Protein AF-A0A4U6N2D7-F1 (afdb_monomer_lite)

Sequence (46 aa):
FFDWAYKNGGKQANDLDYASLPDSVVEQIRAAWKTNVKDSSGKALY

Foldseek 3Di:
DVLVCLVPVCVVCVVVVHHRDDPVVVVVVVVCQQCPVADPVRHRPD

Secondary structure (DSSP, 8-state):
-HHHHHHH-HHHHHTTTPPPPPHHHHHHHHHHHHHH-B-TT--B--

Radius of gyration: 13.02 Å; chains: 1; bounding box: 30×19×33 Å

pLDDT: mean 97.85, std 0.76, range [94.0, 98.69]

Structure (mmCIF, N/CA/C/O backbone):
data_AF-A0A4U6N2D7-F1
#
_entry.id   AF-A0A4U6N2D7-F1
#
loop_
_atom_site.group_PDB
_atom_site.id
_atom_site.type_symbol
_atom_site.label_atom_id
_atom_site.label_alt_id
_atom_site.label_comp_id
_atom_site.label_asym_id
_atom_site.label_entity_id
_atom_site.label_seq_id
_atom_site.pdbx_PDB_ins_code
_atom_site.Cartn_x
_atom_site.Cartn_y
_atom_site.Cartn_z
_atom_site.occupancy
_atom_site.B_iso_or_equiv
_atom_site.auth_seq_id
_atom_site.auth_comp_id
_atom_site.auth_asym_id
_atom_site.auth_atom_id
_at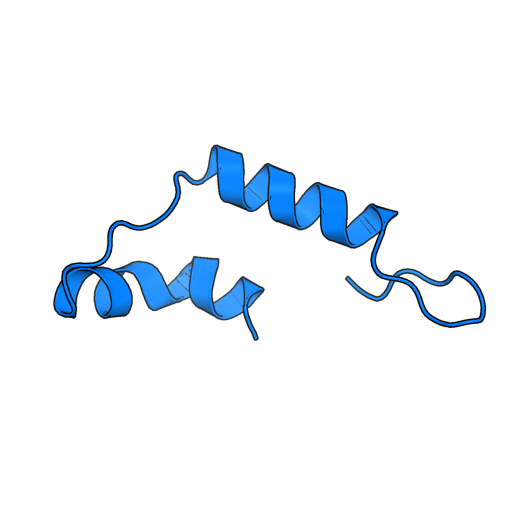om_site.pdbx_PDB_model_num
ATOM 1 N N . PHE A 1 1 ? 1.160 -7.959 3.843 1.00 97.00 1 PHE A N 1
ATOM 2 C CA . PHE A 1 1 ? 1.663 -8.510 2.565 1.00 97.00 1 PHE A CA 1
ATOM 3 C C . PHE A 1 1 ? 1.967 -7.402 1.562 1.00 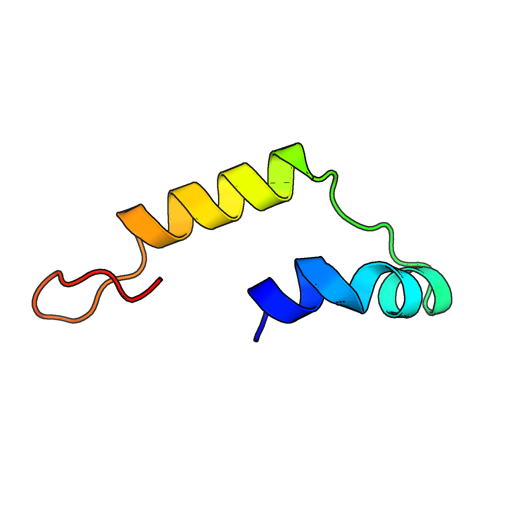97.00 1 PHE A C 1
ATOM 5 O O . PHE A 1 1 ? 3.139 -7.145 1.334 1.00 97.00 1 PHE A O 1
ATOM 12 N N . PHE A 1 2 ? 0.962 -6.700 1.025 1.00 97.94 2 PHE A N 1
ATOM 13 C CA . PHE A 1 2 ? 1.176 -5.698 -0.032 1.00 97.94 2 PHE A CA 1
ATOM 14 C C . PHE A 1 2 ? 2.129 -4.561 0.355 1.00 97.94 2 PHE A C 1
ATOM 16 O O . PHE A 1 2 ? 2.941 -4.157 -0.462 1.00 97.94 2 PHE A O 1
ATOM 23 N N . ASP A 1 3 ? 2.119 -4.112 1.611 1.00 98.25 3 ASP A N 1
ATOM 24 C CA . ASP A 1 3 ? 3.083 -3.107 2.075 1.00 98.25 3 ASP A CA 1
ATOM 25 C C . ASP A 1 3 ? 4.549 -3.579 1.982 1.00 98.25 3 ASP A C 1
ATOM 27 O O . ASP A 1 3 ? 5.435 -2.846 1.544 1.00 98.25 3 ASP A O 1
ATOM 31 N N . TRP A 1 4 ? 4.803 -4.851 2.311 1.00 98.31 4 TRP A N 1
ATOM 32 C CA . TRP A 1 4 ? 6.116 -5.465 2.109 1.00 98.31 4 TRP A CA 1
ATOM 33 C C . TRP A 1 4 ? 6.459 -5.559 0.620 1.00 98.31 4 TRP A C 1
ATOM 35 O O . TRP A 1 4 ? 7.608 -5.315 0.259 1.00 98.31 4 TRP A O 1
ATOM 45 N N . ALA A 1 5 ? 5.480 -5.866 -0.236 1.00 98.44 5 ALA A N 1
ATOM 46 C CA . ALA A 1 5 ? 5.682 -5.939 -1.680 1.00 98.44 5 ALA A CA 1
ATOM 47 C C . ALA A 1 5 ? 6.020 -4.562 -2.275 1.00 98.44 5 ALA A C 1
ATOM 49 O O . ALA A 1 5 ? 6.950 -4.470 -3.066 1.00 98.44 5 ALA A O 1
ATOM 50 N N . TYR A 1 6 ? 5.369 -3.481 -1.833 1.00 98.12 6 TYR A N 1
ATOM 51 C CA . TYR A 1 6 ? 5.755 -2.124 -2.237 1.00 98.12 6 TYR A CA 1
ATOM 52 C C . TYR A 1 6 ? 7.159 -1.747 -1.755 1.00 98.12 6 TYR A C 1
ATOM 54 O O . TYR A 1 6 ? 7.888 -1.068 -2.465 1.00 98.12 6 TYR A O 1
ATOM 62 N N . LYS A 1 7 ? 7.567 -2.213 -0.568 1.00 97.75 7 LYS A N 1
ATOM 63 C CA . LYS A 1 7 ? 8.897 -1.920 -0.016 1.00 97.75 7 LYS A CA 1
ATOM 64 C C . LYS A 1 7 ? 10.030 -2.740 -0.648 1.00 97.75 7 LYS A C 1
ATOM 66 O O . LYS A 1 7 ? 11.140 -2.236 -0.759 1.00 97.75 7 LYS A O 1
ATOM 71 N N . ASN A 1 8 ? 9.786 -4.001 -1.008 1.00 98.00 8 ASN A N 1
ATOM 72 C CA . ASN A 1 8 ? 10.855 -4.952 -1.355 1.00 98.00 8 ASN A CA 1
ATOM 73 C C . ASN A 1 8 ? 10.671 -5.627 -2.723 1.00 98.00 8 ASN A C 1
ATOM 75 O O . ASN A 1 8 ? 11.624 -6.172 -3.272 1.00 98.00 8 ASN A O 1
ATOM 79 N N . GLY A 1 9 ? 9.462 -5.606 -3.279 1.00 98.06 9 GLY A N 1
ATOM 80 C CA . GLY A 1 9 ? 9.094 -6.342 -4.489 1.00 98.06 9 GLY A CA 1
ATOM 81 C C . GLY A 1 9 ? 9.369 -5.604 -5.798 1.00 98.06 9 GLY A C 1
ATOM 82 O O . GLY A 1 9 ? 9.171 -6.192 -6.857 1.00 98.06 9 GLY A O 1
ATOM 83 N N . GLY A 1 10 ? 9.846 -4.354 -5.758 1.00 97.38 10 GLY A N 1
ATOM 84 C CA . GLY A 1 10 ? 10.057 -3.540 -6.963 1.00 97.38 10 GLY A CA 1
ATO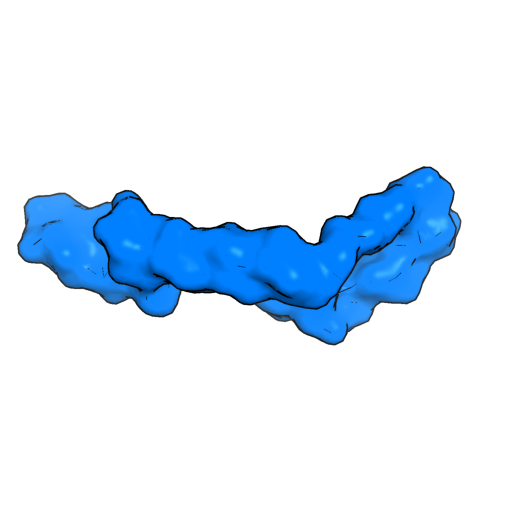M 85 C C . GLY A 1 10 ? 10.969 -4.207 -7.998 1.00 97.38 10 GLY A C 1
ATOM 86 O O . GLY A 1 10 ? 10.655 -4.213 -9.185 1.00 97.38 10 GLY A O 1
ATOM 87 N N . LYS A 1 11 ? 12.048 -4.873 -7.557 1.00 97.56 11 LYS A N 1
ATOM 88 C CA . LYS A 1 11 ? 12.908 -5.643 -8.469 1.00 97.56 11 LYS A CA 1
ATOM 89 C C . LYS A 1 11 ? 12.144 -6.796 -9.133 1.00 97.56 11 LYS A C 1
ATOM 91 O O . LYS A 1 11 ? 12.245 -6.967 -10.339 1.00 97.56 11 LYS A O 1
ATOM 96 N N . GLN A 1 12 ? 11.381 -7.564 -8.357 1.00 98.31 12 GLN A N 1
ATOM 97 C CA . GLN A 1 12 ? 10.636 -8.721 -8.866 1.00 98.31 12 GLN A CA 1
ATOM 98 C C . GLN A 1 12 ? 9.545 -8.300 -9.860 1.00 98.31 12 GLN A C 1
ATOM 100 O O . GLN A 1 12 ? 9.308 -9.008 -10.830 1.00 98.31 12 GLN A O 1
ATOM 105 N N . ALA A 1 13 ? 8.902 -7.150 -9.632 1.00 98.31 13 ALA A N 1
ATOM 106 C CA . ALA A 1 13 ? 7.941 -6.574 -10.569 1.00 98.31 13 ALA A CA 1
ATOM 107 C C . ALA A 1 13 ? 8.616 -6.192 -11.896 1.00 98.31 13 ALA A C 1
ATOM 109 O O . ALA A 1 13 ? 8.141 -6.588 -12.958 1.00 98.31 13 ALA A O 1
ATOM 110 N N . ASN A 1 14 ? 9.758 -5.504 -11.824 1.00 97.75 14 ASN A N 1
ATOM 111 C CA . ASN A 1 14 ? 10.513 -5.097 -13.008 1.00 97.75 14 ASN A CA 1
ATOM 112 C C . ASN A 1 14 ? 11.077 -6.299 -13.791 1.00 97.75 14 ASN A C 1
ATOM 114 O O . ASN A 1 14 ? 11.092 -6.261 -15.014 1.00 97.75 14 ASN A O 1
ATOM 118 N N . ASP A 1 15 ? 11.506 -7.369 -13.108 1.00 98.38 15 ASP A N 1
ATOM 119 C CA . ASP A 1 15 ? 11.979 -8.614 -13.744 1.00 98.38 15 ASP A CA 1
ATOM 120 C C . ASP A 1 15 ? 10.868 -9.324 -14.556 1.00 98.38 15 ASP A C 1
ATOM 122 O O . ASP A 1 15 ? 11.163 -10.176 -15.391 1.00 98.38 15 ASP A O 1
ATOM 126 N N . LEU A 1 16 ? 9.600 -8.983 -14.299 1.00 98.38 16 LEU A N 1
ATOM 127 C CA . LEU A 1 16 ? 8.411 -9.462 -15.011 1.00 98.38 16 LEU A CA 1
ATOM 128 C C . LEU A 1 16 ? 7.791 -8.376 -15.914 1.00 98.38 16 LEU A C 1
ATOM 130 O O . LEU A 1 16 ? 6.618 -8.472 -16.266 1.00 98.38 16 LEU A O 1
ATOM 134 N N . ASP A 1 17 ? 8.553 -7.330 -16.245 1.00 97.81 17 ASP A N 1
ATOM 135 C CA . ASP A 1 17 ? 8.152 -6.209 -17.106 1.00 97.81 17 ASP A CA 1
ATOM 136 C C . ASP A 1 17 ? 6.989 -5.344 -16.572 1.00 97.81 17 ASP A C 1
ATOM 138 O O . ASP A 1 17 ? 6.351 -4.596 -17.318 1.00 97.81 17 ASP A O 1
ATOM 142 N N . TYR A 1 18 ? 6.725 -5.377 -15.261 1.00 98.12 18 TYR A N 1
ATOM 143 C CA . TYR A 1 18 ? 5.775 -4.468 -14.616 1.00 98.12 18 TYR A CA 1
ATOM 144 C C . TYR A 1 18 ? 6.470 -3.214 -14.086 1.00 98.12 18 TYR A C 1
ATOM 146 O O . TYR A 1 18 ? 7.476 -3.292 -13.383 1.00 98.12 18 TYR A O 1
ATOM 154 N N . ALA A 1 19 ? 5.877 -2.046 -14.342 1.00 97.44 19 ALA A N 1
ATOM 155 C CA . ALA A 1 19 ? 6.325 -0.794 -13.744 1.00 97.44 19 ALA A CA 1
ATOM 156 C C . ALA A 1 19 ? 5.875 -0.689 -12.278 1.00 97.44 19 ALA A C 1
ATOM 158 O O . ALA A 1 19 ? 4.695 -0.849 -11.956 1.00 97.44 19 ALA A O 1
ATOM 159 N N . SER A 1 20 ? 6.815 -0.364 -11.391 1.00 97.69 20 SER A N 1
ATOM 160 C CA . SER A 1 20 ? 6.504 -0.047 -9.995 1.00 97.69 20 SER A CA 1
ATOM 161 C C . SER A 1 20 ? 5.820 1.318 -9.882 1.00 97.69 20 SER A C 1
ATOM 163 O O . SER A 1 20 ? 6.186 2.269 -10.575 1.00 97.69 20 SER A O 1
ATOM 165 N N . LEU A 1 21 ? 4.831 1.427 -8.990 1.00 97.88 21 LEU A N 1
ATOM 166 C CA . LEU A 1 21 ? 4.209 2.713 -8.677 1.00 97.88 21 LEU A CA 1
ATOM 167 C C . LEU A 1 21 ? 5.244 3.672 -8.063 1.00 97.88 21 LEU A C 1
ATOM 169 O O . LEU A 1 21 ? 6.094 3.220 -7.295 1.00 97.88 21 LEU A O 1
ATOM 173 N N . PRO A 1 22 ? 5.153 4.987 -8.332 1.00 98.00 22 PRO A N 1
ATOM 174 C CA . PRO A 1 22 ? 5.967 5.973 -7.632 1.00 98.00 22 PRO A CA 1
ATOM 175 C C . PRO A 1 22 ? 5.719 5.941 -6.120 1.00 98.00 22 PRO A C 1
ATOM 177 O O . PRO A 1 22 ? 4.581 5.749 -5.680 1.00 98.00 22 PRO A O 1
ATOM 180 N N . ASP A 1 23 ? 6.750 6.240 -5.329 1.00 97.75 23 ASP A N 1
ATOM 181 C CA . ASP A 1 23 ? 6.666 6.261 -3.861 1.00 97.75 23 ASP A CA 1
ATOM 182 C C . ASP A 1 23 ? 5.536 7.162 -3.344 1.00 97.75 23 ASP A C 1
ATOM 184 O O . ASP A 1 23 ? 4.837 6.813 -2.396 1.00 97.75 23 ASP A O 1
ATOM 188 N N . SER A 1 24 ? 5.289 8.293 -4.012 1.00 98.50 24 SER A N 1
ATOM 189 C CA . SER A 1 24 ? 4.201 9.211 -3.660 1.00 98.50 24 SER A CA 1
ATOM 190 C C . SER A 1 24 ? 2.820 8.554 -3.726 1.00 98.50 24 SER A C 1
ATOM 192 O O . SER A 1 24 ? 1.964 8.836 -2.889 1.00 98.50 24 SER A O 1
ATOM 194 N N . VAL A 1 25 ? 2.600 7.656 -4.687 1.00 98.38 25 VAL A N 1
ATOM 195 C CA . VAL A 1 25 ? 1.343 6.912 -4.830 1.00 98.38 25 VAL A CA 1
ATOM 196 C C . VAL A 1 25 ? 1.253 5.821 -3.765 1.00 98.38 25 VAL A C 1
ATOM 198 O O . VAL A 1 25 ? 0.192 5.627 -3.175 1.00 98.38 25 VAL A O 1
ATOM 201 N N . VAL A 1 26 ? 2.365 5.148 -3.457 1.00 98.44 26 VAL A N 1
ATOM 202 C CA . VAL A 1 26 ? 2.416 4.163 -2.366 1.00 98.44 26 VAL A CA 1
ATOM 203 C C . VAL A 1 26 ? 2.069 4.821 -1.027 1.00 98.44 26 VAL A C 1
ATOM 205 O O . VAL A 1 26 ? 1.255 4.283 -0.280 1.00 98.44 26 VAL A O 1
ATOM 208 N N . GLU A 1 27 ? 2.591 6.015 -0.739 1.00 98.56 27 GLU A N 1
ATOM 209 C CA . GLU A 1 27 ? 2.236 6.760 0.476 1.00 98.56 27 GLU A CA 1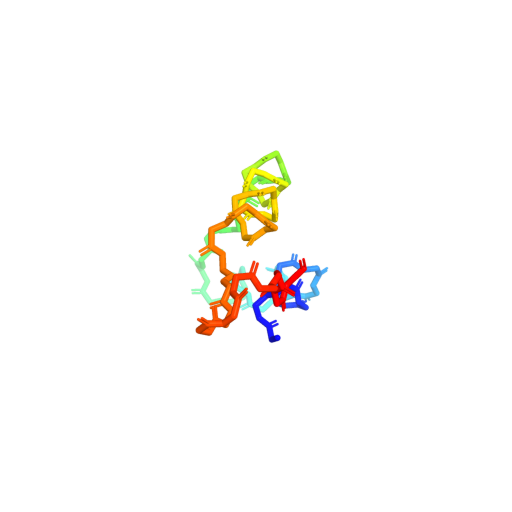
ATOM 210 C C . GLU A 1 27 ? 0.753 7.151 0.526 1.00 98.56 27 GLU A C 1
ATOM 212 O O . GLU A 1 27 ? 0.120 7.047 1.579 1.00 98.56 27 GLU A O 1
ATOM 217 N N . GLN A 1 28 ? 0.152 7.528 -0.607 1.00 98.69 28 GLN A N 1
ATOM 218 C CA . GLN A 1 28 ? -1.292 7.779 -0.676 1.00 98.69 28 GLN A CA 1
ATOM 219 C C . GLN A 1 28 ? -2.109 6.516 -0.376 1.00 98.69 28 GLN A C 1
ATOM 221 O O . GLN A 1 28 ? -3.093 6.582 0.363 1.00 98.69 28 GLN A O 1
ATOM 226 N N . ILE A 1 29 ? -1.685 5.357 -0.889 1.00 98.50 29 ILE A N 1
ATOM 227 C CA . ILE A 1 29 ? -2.317 4.064 -0.598 1.00 98.50 29 ILE A CA 1
ATOM 228 C C . ILE A 1 29 ? -2.231 3.756 0.903 1.00 98.50 29 ILE A C 1
ATOM 230 O O . ILE A 1 29 ? -3.243 3.427 1.524 1.00 98.50 29 ILE A O 1
ATOM 234 N N . ARG A 1 30 ? -1.049 3.926 1.509 1.00 98.44 30 ARG A N 1
ATOM 235 C CA . ARG A 1 30 ? -0.836 3.726 2.952 1.00 98.44 30 ARG A CA 1
ATOM 236 C C . ARG A 1 30 ? -1.726 4.642 3.789 1.00 98.44 30 ARG A C 1
ATOM 238 O O . ARG A 1 30 ? -2.328 4.191 4.763 1.00 98.44 30 ARG A O 1
ATOM 245 N N . ALA A 1 31 ? -1.837 5.915 3.412 1.00 98.44 31 ALA A N 1
ATOM 246 C CA . ALA A 1 31 ? -2.712 6.871 4.084 1.00 98.44 31 ALA A CA 1
ATOM 247 C C . ALA A 1 31 ? -4.190 6.459 3.981 1.00 98.44 31 ALA A C 1
ATOM 249 O O . ALA A 1 31 ? -4.895 6.446 4.990 1.00 98.44 31 ALA A O 1
ATOM 250 N N . ALA A 1 32 ? -4.641 6.049 2.793 1.00 98.50 32 ALA A N 1
ATOM 251 C CA . ALA A 1 32 ? -6.008 5.586 2.575 1.00 98.50 32 ALA A CA 1
ATOM 252 C C . ALA A 1 32 ? -6.331 4.305 3.362 1.00 98.50 32 ALA A C 1
ATOM 254 O O . ALA A 1 32 ? -7.453 4.140 3.842 1.00 98.50 32 ALA A O 1
ATOM 255 N N . TRP A 1 33 ? -5.371 3.393 3.532 1.00 98.38 33 TRP A N 1
ATOM 256 C CA . TRP A 1 33 ? -5.588 2.189 4.333 1.00 98.38 33 TRP A CA 1
ATOM 257 C C . TRP A 1 33 ? -5.825 2.507 5.811 1.00 98.38 33 TRP A C 1
ATOM 259 O O . TRP A 1 33 ? -6.777 1.977 6.383 1.00 98.38 33 TRP A O 1
ATOM 269 N N . LYS A 1 34 ? -5.061 3.441 6.395 1.00 97.50 34 LYS A N 1
ATOM 270 C CA . LYS A 1 34 ? -5.247 3.891 7.790 1.00 97.50 34 LYS A CA 1
ATOM 271 C C . LYS A 1 34 ? -6.645 4.464 8.047 1.00 97.50 34 LYS A C 1
ATOM 273 O O . LYS A 1 34 ? -7.171 4.347 9.152 1.00 97.50 34 LYS A O 1
ATOM 278 N N . THR A 1 35 ? -7.261 5.096 7.045 1.00 97.62 35 THR A N 1
ATOM 279 C CA . THR A 1 35 ? -8.589 5.714 7.197 1.00 97.62 35 THR A CA 1
ATOM 280 C C . THR A 1 35 ? -9.737 4.758 6.889 1.00 97.62 35 THR A C 1
ATOM 282 O O . THR A 1 35 ? -10.791 4.851 7.528 1.00 97.62 35 THR A O 1
ATOM 285 N N . ASN A 1 36 ? -9.549 3.854 5.923 1.00 97.94 36 ASN A N 1
ATOM 286 C CA . ASN A 1 36 ? -10.648 3.114 5.299 1.00 97.94 36 ASN A CA 1
ATOM 287 C C . ASN A 1 36 ? -10.670 1.618 5.637 1.00 97.94 36 ASN A C 1
ATOM 289 O O . ASN A 1 36 ? -11.731 1.007 5.548 1.00 97.94 36 ASN A O 1
ATOM 293 N N . VAL A 1 37 ? -9.543 1.017 6.031 1.00 97.69 37 VAL A N 1
ATOM 294 C CA . VAL A 1 37 ? -9.483 -0.417 6.353 1.00 97.69 37 VAL A CA 1
ATOM 295 C C . VAL A 1 37 ? -9.662 -0.597 7.856 1.00 97.69 37 VAL A C 1
ATOM 297 O O . VAL A 1 37 ? -8.744 -0.363 8.644 1.00 97.69 37 VAL A O 1
ATOM 300 N N . LYS A 1 38 ? -10.873 -0.993 8.251 1.00 98.19 38 LYS A N 1
ATOM 301 C CA . LYS A 1 38 ? -11.299 -1.121 9.647 1.00 98.19 38 LYS A CA 1
ATOM 302 C C . LYS A 1 38 ? -12.006 -2.450 9.892 1.00 98.19 38 LYS A C 1
ATOM 304 O O . LYS A 1 38 ? -12.589 -3.015 8.969 1.00 98.19 38 LYS A O 1
ATOM 309 N N . ASP A 1 39 ? -11.978 -2.930 11.131 1.00 97.50 39 ASP A N 1
ATOM 310 C CA . ASP A 1 39 ? -12.860 -4.018 11.562 1.00 97.50 39 ASP A CA 1
ATOM 311 C C . ASP A 1 39 ? -14.298 -3.526 11.821 1.00 97.50 39 ASP A C 1
ATOM 313 O O . ASP A 1 39 ? -14.607 -2.336 11.712 1.00 97.50 39 ASP A O 1
ATOM 317 N N . SER A 1 40 ? -15.195 -4.443 12.192 1.00 97.81 40 SER A N 1
ATOM 318 C CA . SER A 1 40 ? -16.600 -4.131 12.493 1.00 97.81 40 SER A CA 1
ATOM 319 C C . SER A 1 40 ? -16.798 -3.218 13.710 1.00 97.81 40 SER A C 1
ATOM 321 O O . SER A 1 40 ? -17.897 -2.710 13.905 1.00 97.81 40 SER A O 1
ATOM 323 N N . SER A 1 41 ? -15.762 -3.008 14.529 1.00 97.25 41 SER A N 1
ATOM 324 C CA . SER A 1 41 ? -15.762 -2.057 15.648 1.00 97.25 41 SER A CA 1
ATOM 325 C C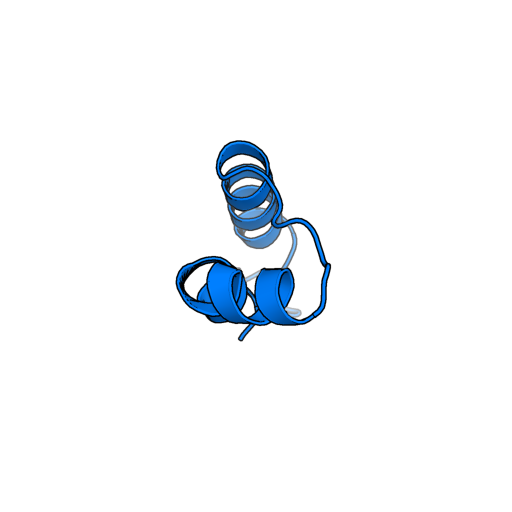 . SER A 1 41 ? -15.207 -0.679 15.261 1.00 97.25 41 SER A C 1
ATOM 327 O O . SER A 1 41 ? -15.187 0.236 16.082 1.00 97.25 41 SER A O 1
ATOM 329 N N . GLY A 1 42 ? -14.773 -0.507 14.006 1.00 96.31 42 GLY A N 1
ATOM 330 C CA . GLY A 1 42 ? -14.210 0.738 13.489 1.00 96.31 42 GLY A CA 1
ATOM 331 C C . GLY A 1 42 ? -12.715 0.916 13.767 1.00 96.31 42 GLY A C 1
ATOM 332 O O . GLY A 1 42 ? -12.163 1.969 13.434 1.00 96.31 42 GLY A O 1
ATOM 333 N N . LYS A 1 43 ? -12.039 -0.088 14.339 1.00 97.44 43 LYS A N 1
ATOM 334 C CA . LYS A 1 43 ? -10.598 -0.040 14.607 1.00 97.44 43 LYS A CA 1
ATOM 335 C C . LYS A 1 43 ? -9.818 -0.205 13.306 1.00 97.44 43 LYS A C 1
ATOM 337 O O . LYS A 1 43 ? -10.059 -1.150 12.559 1.00 97.44 43 LYS A O 1
ATOM 342 N N . ALA A 1 44 ? -8.867 0.696 13.057 1.00 97.44 44 ALA A N 1
ATOM 343 C CA . ALA A 1 44 ? -7.983 0.622 11.895 1.00 97.44 44 ALA A CA 1
ATOM 344 C C . ALA A 1 44 ? -7.105 -0.642 11.935 1.00 97.44 44 ALA A C 1
ATOM 346 O O . ALA A 1 44 ? -6.599 -1.025 12.993 1.00 97.44 44 ALA A O 1
ATOM 347 N N . LEU A 1 45 ? -6.934 -1.278 10.775 1.00 96.81 45 LEU A N 1
ATOM 348 C CA . LEU A 1 45 ? -6.191 -2.536 10.618 1.00 96.81 45 LEU A CA 1
ATOM 349 C C . LEU A 1 45 ? -4.841 -2.368 9.905 1.00 96.81 45 LEU A C 1
ATOM 351 O O . LEU A 1 45 ? -4.182 -3.363 9.598 1.00 96.81 45 LEU A O 1
ATOM 355 N N . TYR A 1 46 ?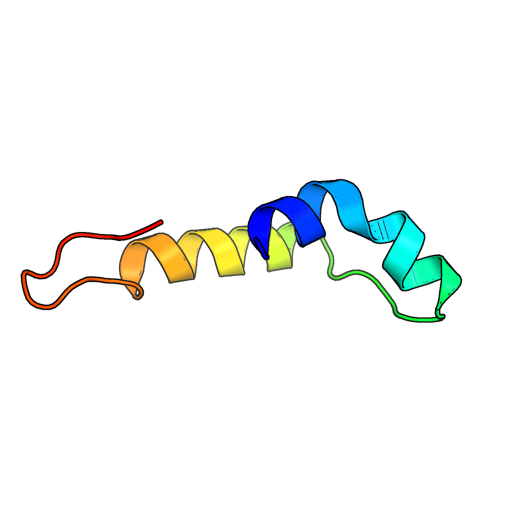 -4.444 -1.126 9.637 1.00 94.00 46 TYR A N 1
ATOM 356 C CA . TYR A 1 46 ? -3.192 -0.760 8.986 1.00 94.00 46 TYR A CA 1
ATOM 357 C C . TYR A 1 46 ? -2.573 0.463 9.663 1.00 94.00 46 TYR A C 1
ATOM 359 O O . TYR A 1 46 ? -3.349 1.374 10.035 1.00 94.00 46 TYR A O 1
#